Protein AF-A0A949ABX2-F1 (afdb_monomer_lite)

Structure (mmCIF, N/CA/C/O backbone):
data_AF-A0A949ABX2-F1
#
_entry.id   AF-A0A949ABX2-F1
#
loop_
_atom_site.group_PDB
_atom_site.id
_atom_site.type_symbol
_atom_site.label_atom_id
_atom_site.label_alt_id
_atom_site.label_comp_id
_atom_site.label_asym_id
_atom_site.label_entity_id
_atom_site.label_seq_id
_atom_site.pdbx_PDB_ins_code
_atom_site.Cartn_x
_atom_site.Cartn_y
_atom_site.Cartn_z
_atom_site.occupancy
_atom_site.B_iso_or_equiv
_atom_site.auth_seq_id
_atom_site.auth_comp_id
_atom_site.auth_asym_id
_atom_site.auth_atom_id
_atom_site.pdbx_PDB_model_num
ATOM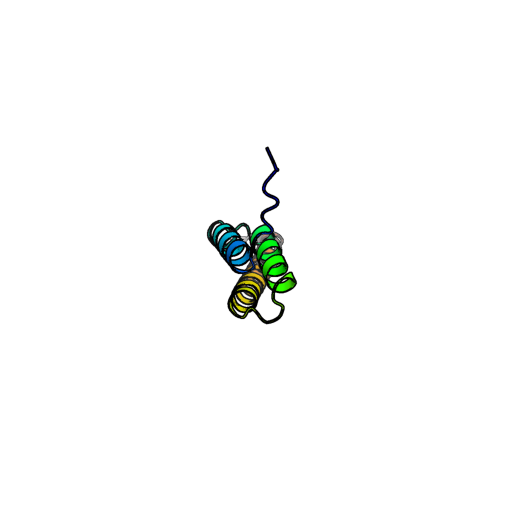 1 N N . MET A 1 1 ? -22.041 21.651 18.149 1.00 46.09 1 MET A N 1
ATOM 2 C CA . MET A 1 1 ? -21.908 20.579 17.130 1.00 46.09 1 MET A CA 1
ATOM 3 C C . MET A 1 1 ? -20.625 19.793 17.394 1.00 46.09 1 MET A C 1
ATOM 5 O O . MET A 1 1 ? -19.546 20.354 17.256 1.00 46.09 1 MET A O 1
ATOM 9 N N . LYS A 1 2 ? -20.699 18.527 17.836 1.00 46.16 2 LYS A N 1
ATOM 10 C CA . LYS A 1 2 ? -19.496 17.693 18.028 1.00 46.16 2 LYS A CA 1
ATOM 11 C C . LYS A 1 2 ? -18.940 17.337 16.645 1.00 46.16 2 LYS A C 1
ATOM 13 O O . LYS A 1 2 ? -19.607 16.624 15.898 1.00 46.16 2 LYS A O 1
ATOM 18 N N . LYS A 1 3 ? -17.752 17.849 16.290 1.00 51.47 3 LYS A N 1
ATOM 19 C CA . LYS A 1 3 ? -17.009 17.411 15.097 1.00 51.47 3 LYS A CA 1
ATOM 20 C C . LYS A 1 3 ? -16.895 15.892 15.183 1.00 51.47 3 LYS A C 1
ATOM 22 O O . LYS A 1 3 ? -16.251 15.362 16.086 1.00 51.47 3 LYS A O 1
ATOM 27 N N . ARG A 1 4 ? -17.616 15.193 14.308 1.00 49.22 4 ARG A N 1
ATOM 28 C CA . ARG A 1 4 ? -17.666 13.734 14.255 1.00 49.22 4 ARG A CA 1
ATOM 29 C C . ARG A 1 4 ? -16.270 13.284 13.830 1.00 49.22 4 ARG A C 1
ATOM 31 O O . ARG A 1 4 ? -15.974 13.240 12.642 1.00 49.22 4 ARG A O 1
ATOM 38 N N . ASN A 1 5 ? -15.394 13.027 14.798 1.00 49.66 5 ASN A N 1
ATOM 39 C CA . ASN A 1 5 ? -14.065 12.474 14.569 1.00 49.66 5 ASN A CA 1
ATOM 40 C C . ASN A 1 5 ? -14.239 11.004 14.158 1.00 49.66 5 ASN A C 1
ATOM 42 O O . ASN A 1 5 ? -14.048 10.082 14.949 1.00 49.66 5 ASN A O 1
ATOM 46 N N . ARG A 1 6 ? -14.760 10.782 12.946 1.00 63.56 6 ARG A N 1
ATOM 47 C CA . ARG A 1 6 ? -14.936 9.452 12.373 1.00 63.56 6 ARG A CA 1
ATOM 48 C C . ARG A 1 6 ? -13.553 8.983 11.956 1.00 63.56 6 ARG A C 1
ATOM 50 O O . ARG A 1 6 ? -13.107 9.286 10.853 1.00 63.56 6 ARG A O 1
ATOM 57 N N . LYS A 1 7 ? -12.879 8.252 12.848 1.00 76.94 7 LYS A N 1
ATOM 58 C CA . LYS A 1 7 ? -11.754 7.405 12.448 1.00 76.94 7 LYS A CA 1
ATOM 59 C C . LYS A 1 7 ? -12.224 6.577 11.250 1.00 76.94 7 LYS A C 1
ATOM 61 O O . LYS A 1 7 ? -13.219 5.859 11.344 1.00 76.94 7 LYS A O 1
ATOM 66 N N . LYS A 1 8 ? -11.566 6.762 10.107 1.00 84.31 8 LYS A N 1
ATOM 67 C CA . LYS A 1 8 ? -11.809 5.956 8.910 1.00 84.31 8 LYS A CA 1
ATOM 68 C C . LYS A 1 8 ? -11.481 4.499 9.230 1.00 84.31 8 LYS A C 1
ATOM 70 O O . LYS A 1 8 ? -10.544 4.237 9.981 1.00 84.31 8 LYS A O 1
ATOM 75 N N . THR A 1 9 ? -12.257 3.572 8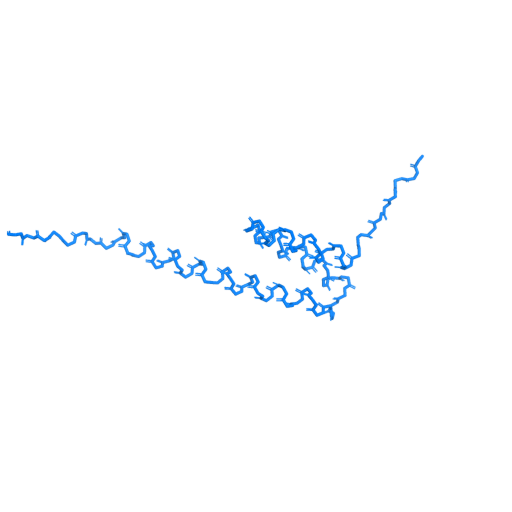.681 1.00 94.12 9 THR A N 1
ATOM 76 C CA . THR A 1 9 ? -12.002 2.137 8.833 1.00 94.12 9 THR A CA 1
ATOM 77 C C . THR A 1 9 ? -10.983 1.663 7.796 1.00 94.12 9 THR A C 1
ATOM 79 O O . THR A 1 9 ? -10.707 2.361 6.814 1.00 94.12 9 THR A O 1
ATOM 82 N N . LYS A 1 10 ? -10.437 0.458 7.983 1.00 95.12 10 LYS A N 1
ATOM 83 C CA . LYS A 1 10 ? -9.524 -0.175 7.017 1.00 95.12 10 LYS A CA 1
ATOM 84 C C . LYS A 1 10 ? -10.143 -0.306 5.620 1.00 95.12 10 LYS A C 1
ATOM 86 O O . LYS A 1 10 ? -9.443 -0.167 4.623 1.00 95.12 10 LYS A O 1
ATOM 91 N N . GLU A 1 11 ? -11.457 -0.510 5.532 1.00 96.62 11 GLU A N 1
ATOM 92 C CA . GLU A 1 11 ? -12.201 -0.578 4.273 1.00 96.62 11 GLU A CA 1
ATOM 93 C C . GLU A 1 11 ? -12.204 0.775 3.562 1.00 96.62 11 GLU A C 1
ATOM 95 O O . GLU A 1 11 ? -11.953 0.828 2.363 1.00 96.62 11 GLU A O 1
ATOM 100 N N . VAL A 1 12 ? -12.430 1.875 4.289 1.00 96.31 12 VAL A N 1
ATOM 101 C CA . VAL A 1 12 ? -12.406 3.225 3.702 1.00 96.31 12 VAL A CA 1
ATOM 102 C C . VAL A 1 12 ? -11.031 3.521 3.115 1.00 96.31 12 VAL A C 1
ATOM 104 O O . VAL A 1 12 ? -10.936 3.928 1.959 1.00 96.31 12 VAL A O 1
ATOM 107 N N . TYR A 1 13 ? -9.972 3.254 3.876 1.00 97.00 13 TYR A N 1
ATOM 108 C CA . TYR A 1 13 ? -8.598 3.419 3.408 1.00 97.00 13 TYR A CA 1
ATOM 109 C C . TYR A 1 13 ? -8.282 2.537 2.189 1.00 97.00 13 TYR A C 1
ATOM 111 O O . TYR A 1 13 ? -7.694 3.006 1.218 1.00 97.00 13 TYR A O 1
ATOM 119 N N . LEU A 1 14 ? -8.761 1.288 2.167 1.00 97.81 14 LEU A N 1
ATOM 120 C CA . LEU A 1 14 ? -8.655 0.421 0.991 1.00 97.81 14 LEU A CA 1
ATOM 121 C C . LEU A 1 14 ? -9.348 1.022 -0.240 1.00 97.81 14 LEU A C 1
ATOM 123 O O . LEU A 1 14 ? -8.774 1.014 -1.328 1.00 97.81 14 LEU A O 1
ATOM 127 N N . TYR A 1 15 ? -10.574 1.527 -0.099 1.00 97.69 15 TYR A N 1
ATOM 128 C CA . TYR A 1 15 ? -11.304 2.112 -1.226 1.00 97.69 15 TYR A CA 1
ATOM 129 C C . TYR A 1 15 ? -10.636 3.385 -1.745 1.00 97.69 15 TYR A C 1
ATOM 131 O O . TYR A 1 15 ? -10.513 3.550 -2.957 1.00 97.69 15 TYR A O 1
ATOM 139 N N . GLN A 1 16 ? -10.144 4.252 -0.860 1.00 97.00 16 GLN A N 1
ATOM 140 C CA . GLN A 1 16 ? -9.398 5.443 -1.271 1.00 97.00 16 GLN A CA 1
ATOM 141 C C . GLN A 1 16 ? -8.102 5.073 -1.995 1.00 97.00 16 GLN A C 1
ATOM 143 O O . GLN A 1 16 ? -7.828 5.618 -3.063 1.00 97.00 16 GLN A O 1
ATOM 148 N N . GLY A 1 17 ? -7.365 4.082 -1.487 1.00 97.31 17 GLY A N 1
ATOM 149 C CA . GLY A 1 17 ? -6.174 3.573 -2.161 1.00 97.31 17 GLY A CA 1
ATOM 150 C C . GLY A 1 17 ? -6.473 3.032 -3.562 1.00 97.31 17 GLY A C 1
ATOM 151 O O . GLY A 1 17 ? -5.724 3.297 -4.503 1.00 97.31 17 GLY A O 1
ATOM 152 N N . ARG A 1 18 ? -7.611 2.348 -3.743 1.00 97.50 18 ARG A N 1
ATOM 153 C CA . ARG A 1 18 ? -8.065 1.871 -5.062 1.00 97.50 18 ARG A CA 1
ATOM 154 C C . ARG A 1 18 ? -8.400 3.017 -6.008 1.00 97.50 18 ARG A C 1
ATOM 156 O O . ARG A 1 18 ? -8.009 2.966 -7.170 1.00 97.50 18 ARG A O 1
ATOM 163 N N . LEU A 1 19 ? -9.073 4.058 -5.522 1.00 97.69 19 LEU A N 1
ATOM 164 C CA . LEU A 1 19 ? -9.390 5.238 -6.330 1.00 97.69 19 LEU A CA 1
ATOM 165 C C . LEU A 1 19 ? -8.121 5.941 -6.821 1.00 97.69 19 LEU A C 1
ATOM 167 O O . LEU A 1 19 ? -8.009 6.230 -8.009 1.00 97.69 19 LEU A O 1
ATOM 171 N N . HIS A 1 20 ? -7.146 6.147 -5.935 1.00 96.69 20 HIS A N 1
ATOM 172 C CA . HIS A 1 20 ? -5.842 6.697 -6.308 1.00 96.69 20 HIS A CA 1
ATOM 173 C C . HIS A 1 20 ? -5.102 5.784 -7.299 1.00 96.69 20 HIS A C 1
ATOM 175 O O . HIS A 1 20 ? -4.565 6.251 -8.301 1.00 96.69 20 HIS A O 1
ATOM 181 N N . SER A 1 21 ? -5.146 4.464 -7.088 1.00 94.75 21 SER A N 1
ATOM 182 C CA . SER A 1 21 ? -4.543 3.482 -7.996 1.00 94.75 21 SER A CA 1
ATOM 183 C C . SER A 1 21 ? -5.100 3.574 -9.417 1.00 94.75 21 SER A C 1
ATOM 185 O O . SER A 1 21 ? -4.326 3.511 -10.367 1.00 94.75 21 SER A O 1
ATOM 187 N N . VAL A 1 22 ? -6.419 3.716 -9.575 1.00 93.81 22 VAL A N 1
ATOM 188 C CA . VAL A 1 22 ? -7.066 3.836 -10.896 1.00 93.81 22 VAL A CA 1
ATOM 189 C C . VAL A 1 22 ? -6.684 5.147 -11.587 1.00 93.81 22 VAL A C 1
ATOM 191 O O . VAL A 1 22 ? -6.557 5.183 -12.806 1.00 93.81 22 VAL A O 1
ATOM 194 N N . LYS A 1 23 ? -6.434 6.210 -10.818 1.00 93.88 23 LYS A N 1
ATOM 195 C CA . LYS A 1 23 ? -5.961 7.504 -11.332 1.00 93.88 23 LYS A CA 1
ATOM 196 C C . LYS A 1 23 ? -4.463 7.536 -11.665 1.00 93.88 23 LYS A C 1
ATOM 198 O O . LYS A 1 23 ? -3.976 8.548 -12.154 1.00 93.88 23 LYS A O 1
ATOM 203 N N . GLY A 1 24 ? -3.720 6.463 -11.383 1.00 91.00 24 GLY A N 1
ATOM 204 C CA . GLY A 1 24 ? -2.258 6.438 -11.516 1.00 91.00 24 GLY A CA 1
ATOM 205 C C . GLY A 1 24 ? -1.516 7.195 -10.405 1.00 91.00 24 GLY A C 1
ATOM 206 O O . GLY A 1 24 ? -0.294 7.339 -10.457 1.00 91.00 24 GLY A O 1
ATOM 207 N N . GLU A 1 25 ? -2.229 7.638 -9.370 1.00 94.25 25 GLU A N 1
ATOM 208 C CA . GLU A 1 25 ? -1.716 8.336 -8.185 1.00 94.25 25 GLU A CA 1
ATOM 209 C C . GLU A 1 25 ? -1.104 7.306 -7.217 1.00 94.25 25 GLU A C 1
ATOM 211 O O . GLU A 1 25 ? -1.601 7.016 -6.127 1.00 94.25 25 GLU A O 1
ATOM 216 N N . TYR A 1 26 ? -0.038 6.638 -7.666 1.00 92.62 26 TYR A N 1
ATOM 217 C CA . TYR A 1 26 ? 0.494 5.457 -6.983 1.00 92.62 26 TYR A CA 1
ATOM 218 C C . TYR A 1 26 ? 1.080 5.756 -5.601 1.00 92.62 26 TYR A C 1
ATOM 220 O O . TYR A 1 26 ? 1.121 4.863 -4.757 1.00 92.62 26 TYR A O 1
ATOM 228 N N . ARG A 1 27 ? 1.563 6.980 -5.356 1.00 93.50 27 ARG A N 1
ATOM 229 C CA . ARG A 1 27 ? 2.102 7.359 -4.040 1.00 93.50 27 ARG A CA 1
ATOM 230 C C . ARG A 1 27 ? 0.977 7.449 -3.016 1.00 93.50 27 ARG A C 1
ATOM 232 O O . ARG A 1 27 ? 1.070 6.843 -1.956 1.00 93.50 27 ARG A O 1
ATOM 239 N N . GLU A 1 28 ? -0.093 8.137 -3.375 1.00 95.44 28 GLU A N 1
ATOM 240 C CA . GLU A 1 28 ? -1.300 8.325 -2.584 1.00 95.44 28 GLU A CA 1
ATOM 241 C C . GLU A 1 28 ? -1.978 6.975 -2.327 1.00 95.44 28 GLU A C 1
ATOM 243 O O . GLU A 1 28 ? -2.332 6.663 -1.192 1.00 95.44 28 GLU A O 1
ATOM 248 N N . ALA A 1 29 ? -2.052 6.116 -3.351 1.00 97.00 29 ALA A N 1
ATOM 249 C CA . ALA A 1 29 ? -2.573 4.759 -3.215 1.00 97.00 29 ALA A CA 1
ATOM 250 C C . ALA A 1 29 ? -1.819 3.941 -2.152 1.00 97.00 29 ALA A C 1
ATOM 252 O O . ALA A 1 29 ? -2.442 3.298 -1.306 1.00 97.00 29 ALA A O 1
ATOM 253 N N . ILE A 1 30 ? -0.481 3.987 -2.174 1.00 96.50 30 ILE A N 1
ATOM 254 C CA . ILE A 1 30 ? 0.376 3.298 -1.199 1.00 96.50 30 ILE A CA 1
ATOM 255 C C . ILE A 1 30 ? 0.089 3.783 0.224 1.00 96.50 30 ILE A C 1
ATOM 257 O O . ILE A 1 30 ? -0.055 2.957 1.124 1.00 96.50 30 ILE A O 1
ATOM 261 N N . GLU A 1 31 ? 0.010 5.097 0.432 1.00 96.62 31 GLU A N 1
ATOM 262 C CA . GLU A 1 31 ? -0.208 5.667 1.764 1.00 96.62 31 GLU A CA 1
ATOM 263 C C . GLU A 1 31 ? -1.579 5.289 2.331 1.00 96.62 31 GLU A C 1
ATOM 265 O O . GLU A 1 31 ? -1.686 4.920 3.500 1.00 96.62 31 GLU A O 1
ATOM 270 N N . GLU A 1 32 ? -2.626 5.276 1.506 1.00 97.88 32 GLU A N 1
ATOM 271 C CA . GLU A 1 32 ? -3.946 4.831 1.957 1.00 97.88 32 GLU A CA 1
ATOM 272 C C . GLU A 1 32 ? -3.962 3.321 2.268 1.00 97.88 32 GLU A C 1
ATOM 274 O O . GLU A 1 32 ? -4.497 2.912 3.299 1.00 97.88 32 GLU A O 1
ATOM 279 N N . TYR A 1 33 ? -3.300 2.470 1.474 1.00 97.69 33 TYR A N 1
ATOM 280 C CA . TYR A 1 33 ? -3.188 1.042 1.809 1.00 97.69 33 TYR A CA 1
ATOM 281 C C . TYR A 1 33 ? -2.390 0.782 3.091 1.00 97.69 33 TYR A C 1
ATOM 283 O O . TYR A 1 33 ? -2.754 -0.115 3.851 1.00 97.69 33 TYR A O 1
ATOM 291 N N . LYS A 1 34 ? -1.342 1.566 3.370 1.00 97.44 34 LYS A N 1
ATOM 292 C CA . LYS A 1 34 ? -0.605 1.477 4.639 1.00 97.44 34 LYS A CA 1
ATOM 293 C C . LYS A 1 34 ? -1.496 1.813 5.828 1.00 97.44 34 LYS A C 1
ATOM 295 O O . LYS A 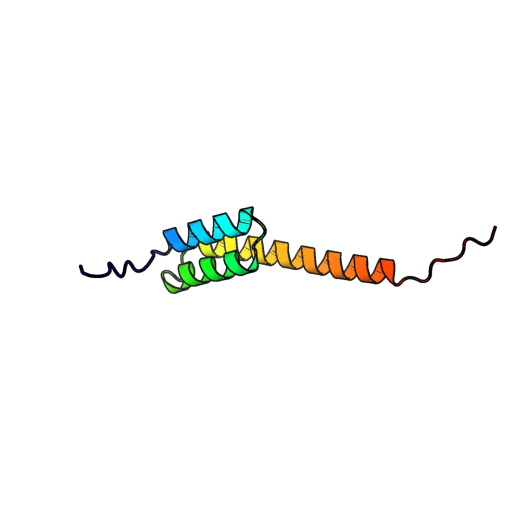1 34 ? -1.530 1.031 6.767 1.00 97.44 34 LYS A O 1
ATOM 300 N N . LYS A 1 35 ? -2.297 2.881 5.756 1.00 96.88 35 LYS A N 1
ATOM 301 C CA . LYS A 1 35 ? -3.265 3.224 6.817 1.00 96.88 35 LYS A CA 1
ATOM 302 C C . LYS A 1 35 ? -4.298 2.118 7.046 1.00 96.88 35 LYS A C 1
ATOM 304 O O . LYS A 1 35 ? -4.692 1.862 8.180 1.00 96.88 35 LYS A O 1
ATOM 309 N N . ALA A 1 36 ? -4.721 1.415 5.991 1.00 97.25 36 ALA A N 1
ATOM 310 C CA . ALA A 1 36 ? -5.576 0.237 6.147 1.00 97.25 36 ALA A CA 1
ATOM 311 C C . ALA A 1 36 ? -4.874 -0.890 6.932 1.00 97.25 36 ALA A C 1
ATOM 313 O O . ALA A 1 36 ? -5.510 -1.545 7.757 1.00 97.25 36 ALA A O 1
ATOM 314 N N . LEU A 1 37 ? -3.572 -1.084 6.699 1.00 97.00 37 LEU A N 1
ATOM 315 C CA . LEU A 1 37 ? -2.740 -2.071 7.395 1.00 97.00 37 LEU A CA 1
ATOM 316 C C . LEU A 1 37 ? -2.326 -1.639 8.810 1.00 97.00 37 LEU A C 1
ATOM 318 O O . LEU A 1 37 ? -2.101 -2.499 9.651 1.00 97.00 37 LEU A O 1
ATOM 322 N N . GLU A 1 38 ? -2.268 -0.340 9.101 1.00 97.00 38 GLU A N 1
ATOM 323 C CA . GLU A 1 38 ? -2.098 0.175 10.468 1.00 97.00 38 GLU A CA 1
ATOM 324 C C . GLU A 1 38 ? -3.308 -0.162 11.350 1.00 97.00 38 GLU A C 1
ATOM 326 O O . GLU A 1 38 ? -3.156 -0.413 12.542 1.00 97.00 38 GLU A O 1
ATOM 331 N N . ILE A 1 39 ? -4.514 -0.191 10.766 1.00 95.69 39 ILE A N 1
ATOM 332 C CA . ILE A 1 39 ? -5.743 -0.585 11.471 1.00 95.69 39 ILE A CA 1
ATOM 333 C C . ILE A 1 39 ? -5.848 -2.105 11.599 1.00 95.69 39 ILE A C 1
ATOM 335 O O . ILE A 1 39 ? -6.240 -2.612 12.647 1.00 95.69 39 ILE A O 1
ATOM 339 N N . ASP A 1 40 ? -5.550 -2.831 10.523 1.00 96.56 40 ASP A N 1
ATOM 340 C CA . ASP A 1 40 ? -5.551 -4.292 10.507 1.00 96.56 40 ASP A CA 1
ATOM 341 C C . ASP A 1 40 ? -4.327 -4.806 9.739 1.00 96.56 40 ASP A C 1
ATOM 343 O O . ASP A 1 40 ? -4.357 -4.917 8.505 1.00 96.56 40 ASP A O 1
ATOM 347 N N . PRO A 1 41 ? -3.259 -5.187 10.464 1.00 97.38 41 PRO A N 1
ATOM 348 C CA . PRO A 1 41 ? -2.028 -5.693 9.866 1.00 97.38 41 PRO A CA 1
ATOM 349 C C . PRO A 1 41 ? -2.211 -6.960 9.031 1.00 97.38 41 PRO A C 1
ATOM 351 O O . PRO A 1 41 ? -1.323 -7.312 8.256 1.00 97.38 41 PRO A O 1
ATOM 354 N N . ASN A 1 42 ? -3.340 -7.662 9.159 1.00 96.81 42 ASN A N 1
ATOM 355 C CA . ASN A 1 42 ? -3.658 -8.882 8.423 1.00 96.81 42 ASN A CA 1
ATOM 356 C C . ASN A 1 42 ? -4.682 -8.662 7.309 1.00 96.81 42 ASN A C 1
ATOM 358 O O . ASN A 1 42 ? -5.114 -9.633 6.678 1.00 96.81 42 ASN A O 1
ATOM 362 N N . TYR A 1 43 ? -5.016 -7.408 6.993 1.00 97.69 43 TYR A N 1
ATOM 363 C CA . TYR A 1 43 ? -6.003 -7.095 5.974 1.00 97.69 43 TYR A CA 1
ATOM 364 C C . TYR A 1 43 ? -5.505 -7.441 4.565 1.00 97.69 43 TYR A C 1
ATOM 366 O O . TYR A 1 43 ? -4.870 -6.645 3.865 1.00 97.69 43 TYR A O 1
ATOM 374 N N . LYS A 1 44 ? -5.811 -8.673 4.138 1.00 98.06 44 LYS A N 1
ATOM 375 C CA . LYS A 1 44 ? -5.373 -9.257 2.862 1.00 98.06 44 LYS A CA 1
ATOM 376 C C . LYS A 1 44 ? -5.630 -8.346 1.655 1.00 98.06 44 LYS A C 1
ATOM 378 O O . LYS A 1 44 ? -4.701 -8.189 0.862 1.00 98.06 44 LYS A O 1
ATOM 383 N N . PRO A 1 45 ? -6.802 -7.690 1.506 1.00 97.62 45 PRO A N 1
ATOM 384 C CA . PRO A 1 45 ? -7.042 -6.808 0.367 1.00 97.62 45 PRO A CA 1
ATOM 385 C C . PRO A 1 45 ? -6.029 -5.663 0.271 1.00 97.62 45 PRO A C 1
ATOM 387 O O . PRO A 1 45 ? -5.557 -5.366 -0.824 1.00 97.62 45 PRO A O 1
ATOM 390 N N . ALA A 1 46 ? -5.652 -5.039 1.390 1.00 97.19 46 ALA A N 1
ATOM 391 C CA . ALA A 1 46 ? -4.679 -3.949 1.378 1.00 97.19 46 ALA A CA 1
ATOM 392 C C . ALA A 1 46 ? -3.272 -4.453 1.020 1.00 97.19 46 ALA A C 1
ATOM 394 O O . ALA A 1 46 ? -2.610 -3.837 0.188 1.00 97.19 46 ALA A O 1
ATOM 395 N N . LYS A 1 47 ? -2.849 -5.618 1.542 1.00 97.94 47 LYS A N 1
ATOM 396 C CA . LYS A 1 47 ? -1.563 -6.245 1.169 1.00 97.94 47 LYS A CA 1
ATOM 397 C C . LYS A 1 47 ? -1.484 -6.562 -0.325 1.00 97.94 47 LYS A C 1
ATOM 399 O O . LYS A 1 47 ? -0.484 -6.245 -0.961 1.00 97.94 47 LYS A O 1
ATOM 404 N N . VAL A 1 48 ? -2.542 -7.155 -0.885 1.00 98.00 48 VAL A N 1
ATOM 405 C CA . VAL A 1 48 ? -2.604 -7.518 -2.311 1.00 98.00 48 VAL A CA 1
ATOM 406 C C . VAL A 1 48 ? -2.495 -6.276 -3.194 1.00 98.00 48 VAL A C 1
ATOM 408 O O . VAL A 1 48 ? -1.663 -6.242 -4.100 1.00 98.00 48 VAL A O 1
ATOM 411 N N . ASN A 1 49 ? -3.278 -5.230 -2.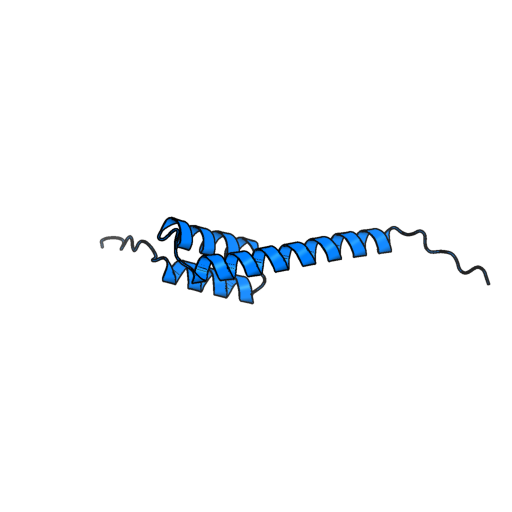911 1.00 97.25 49 ASN A N 1
ATOM 412 C CA . ASN A 1 49 ? -3.225 -4.008 -3.716 1.00 97.25 49 ASN A CA 1
ATOM 413 C C . ASN A 1 49 ? -1.886 -3.269 -3.558 1.00 97.25 49 ASN A C 1
ATOM 415 O O . ASN A 1 49 ? -1.346 -2.766 -4.541 1.00 97.25 49 ASN A O 1
ATOM 419 N N . LEU A 1 50 ? -1.305 -3.250 -2.355 1.00 95.81 50 LEU A N 1
ATOM 420 C CA . LEU A 1 50 ? 0.015 -2.663 -2.122 1.00 95.81 50 LEU A CA 1
ATOM 421 C C . LEU A 1 50 ? 1.121 -3.405 -2.889 1.00 95.81 50 LEU A C 1
ATOM 423 O O . LEU A 1 50 ? 2.000 -2.766 -3.472 1.00 95.81 50 LEU A O 1
ATOM 42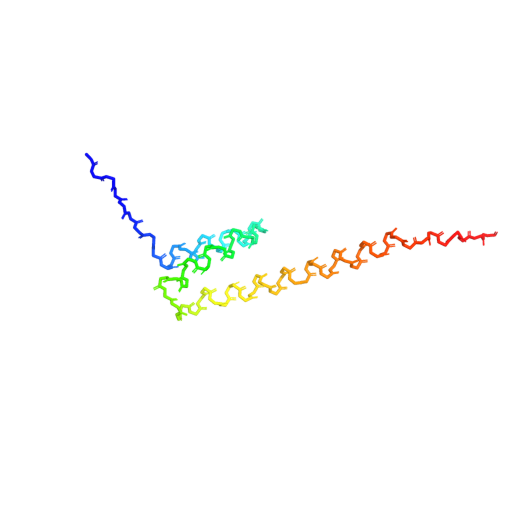7 N N . GLY A 1 51 ? 1.062 -4.740 -2.926 1.00 95.56 51 GLY A N 1
ATOM 428 C CA . GLY A 1 51 ? 1.972 -5.569 -3.716 1.00 95.56 51 GLY A CA 1
ATOM 429 C C . GLY A 1 51 ? 1.857 -5.278 -5.213 1.00 95.56 51 GLY A C 1
ATOM 430 O O . GLY A 1 51 ? 2.867 -5.018 -5.866 1.00 95.56 51 GLY A O 1
ATOM 431 N N . PHE A 1 52 ? 0.627 -5.222 -5.734 1.00 94.50 52 PHE A N 1
ATOM 432 C CA . PHE A 1 52 ? 0.362 -4.878 -7.133 1.00 94.50 52 PHE A CA 1
ATOM 433 C C . PHE A 1 52 ? 0.932 -3.501 -7.510 1.00 94.50 52 PHE A C 1
ATOM 435 O O . PHE A 1 52 ? 1.664 -3.377 -8.492 1.00 94.50 52 PHE A O 1
ATOM 442 N N . ILE A 1 53 ? 0.686 -2.471 -6.693 1.00 93.12 53 ILE A N 1
ATOM 443 C CA . ILE A 1 53 ? 1.210 -1.121 -6.952 1.00 93.12 53 ILE A CA 1
ATOM 444 C C . ILE A 1 53 ? 2.737 -1.069 -6.866 1.00 93.12 53 ILE A C 1
ATOM 446 O O . ILE A 1 53 ? 3.385 -0.407 -7.680 1.00 93.12 53 ILE A O 1
ATOM 450 N N . SER A 1 54 ? 3.332 -1.785 -5.912 1.00 87.62 54 SER A N 1
ATOM 451 C CA . SER A 1 54 ? 4.790 -1.859 -5.776 1.00 87.62 54 SER A CA 1
ATOM 452 C C . SER A 1 54 ? 5.433 -2.493 -7.011 1.00 87.62 54 SER A C 1
ATOM 454 O O . SER A 1 54 ? 6.440 -1.988 -7.512 1.00 87.62 54 SER A O 1
ATOM 456 N N . TYR A 1 55 ? 4.810 -3.542 -7.552 1.00 88.69 55 TYR A N 1
ATOM 457 C CA . TYR A 1 55 ? 5.230 -4.183 -8.794 1.00 88.69 55 TYR A CA 1
ATOM 458 C C . TYR A 1 55 ? 5.122 -3.235 -9.999 1.00 88.69 55 TYR A C 1
ATOM 460 O O . TYR A 1 55 ? 6.105 -3.051 -10.721 1.00 88.69 55 TYR A O 1
ATOM 468 N N . MET A 1 56 ? 3.981 -2.556 -10.168 1.00 85.69 56 MET A N 1
ATOM 469 C CA . MET A 1 56 ? 3.769 -1.584 -11.253 1.00 85.69 56 MET A CA 1
ATOM 470 C C . MET A 1 56 ? 4.791 -0.440 -11.215 1.00 85.69 56 MET A C 1
ATOM 472 O O . MET A 1 56 ? 5.400 -0.099 -12.229 1.00 85.69 56 MET A O 1
ATOM 476 N N . LYS A 1 57 ? 5.062 0.116 -10.029 1.00 82.12 57 LYS A N 1
ATOM 477 C CA . LYS A 1 57 ? 6.071 1.171 -9.848 1.00 82.12 57 LYS A CA 1
ATOM 478 C C . LYS A 1 57 ? 7.487 0.681 -10.170 1.00 82.12 57 LYS A C 1
ATOM 480 O O . LYS A 1 57 ? 8.294 1.436 -10.714 1.00 82.12 57 LYS A O 1
ATOM 485 N N . GLY A 1 58 ? 7.792 -0.575 -9.843 1.00 81.75 58 GLY A N 1
ATOM 486 C CA . GLY A 1 58 ? 9.052 -1.221 -10.203 1.00 81.75 58 GLY A CA 1
ATOM 487 C C . GLY A 1 58 ? 9.261 -1.293 -11.716 1.00 81.75 58 GLY A C 1
ATOM 488 O O . GLY A 1 58 ? 10.350 -0.971 -12.189 1.00 81.75 58 GLY A O 1
ATOM 489 N N . GLN A 1 59 ? 8.220 -1.647 -12.474 1.00 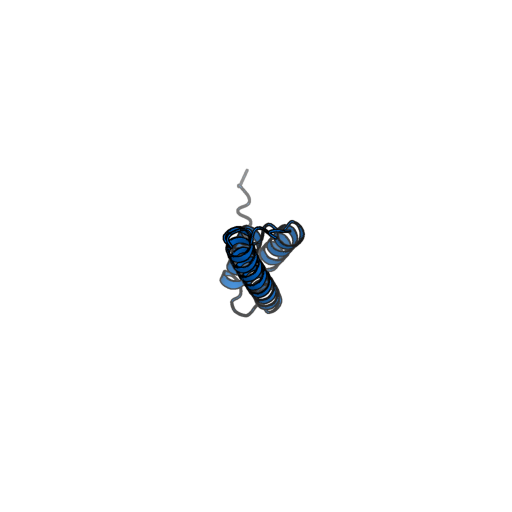77.25 59 GLN A N 1
ATOM 490 C CA . GLN A 1 59 ? 8.276 -1.686 -13.939 1.00 77.25 59 GLN A CA 1
ATOM 491 C C . GLN A 1 59 ? 8.461 -0.294 -14.551 1.00 77.25 59 GLN A C 1
ATOM 493 O O . GLN A 1 59 ? 9.415 -0.082 -15.291 1.00 77.25 59 GLN A O 1
ATOM 498 N N . LEU A 1 60 ? 7.667 0.693 -14.126 1.00 75.00 60 LEU A N 1
ATOM 499 C CA . LEU A 1 60 ? 7.785 2.072 -14.622 1.00 75.00 60 LEU A CA 1
ATOM 500 C C . LEU A 1 60 ? 9.183 2.671 -14.396 1.00 75.00 60 LEU A C 1
ATOM 502 O O . LEU A 1 60 ? 9.704 3.412 -15.231 1.00 75.00 60 LEU A O 1
ATOM 506 N N . ASN A 1 61 ? 9.819 2.350 -13.266 1.00 76.44 61 ASN A N 1
ATOM 507 C CA . ASN A 1 61 ? 11.189 2.784 -13.003 1.00 76.44 61 ASN A CA 1
ATOM 508 C C . ASN A 1 61 ? 12.198 2.131 -13.959 1.00 76.44 61 ASN A C 1
ATOM 510 O O . ASN A 1 61 ? 13.121 2.817 -14.406 1.00 76.44 61 ASN A O 1
ATOM 514 N N . LYS A 1 62 ? 12.029 0.839 -14.276 1.00 71.31 62 LYS A N 1
ATOM 515 C CA . LYS A 1 62 ? 12.873 0.130 -15.250 1.00 71.31 62 LYS A CA 1
ATOM 516 C C . LYS A 1 62 ? 12.724 0.735 -16.644 1.00 71.31 62 LYS A C 1
ATOM 518 O O . LYS A 1 62 ? 13.739 1.048 -17.264 1.00 71.31 62 LYS A O 1
ATOM 523 N N . ASP A 1 63 ? 11.494 0.991 -17.082 1.00 71.44 63 ASP A N 1
ATOM 524 C CA . ASP A 1 63 ? 11.210 1.568 -18.401 1.00 71.44 63 ASP A CA 1
ATOM 525 C C . ASP A 1 63 ? 11.792 2.977 -18.539 1.00 71.44 63 ASP A C 1
ATOM 527 O O . ASP A 1 63 ? 12.441 3.298 -19.538 1.00 71.44 63 ASP A O 1
ATOM 531 N N . ARG A 1 64 ? 11.661 3.809 -17.494 1.00 73.75 64 ARG A N 1
ATOM 532 C CA . ARG A 1 64 ? 12.275 5.145 -17.463 1.00 73.75 64 ARG A CA 1
ATOM 533 C C . ARG A 1 64 ? 13.799 5.078 -17.574 1.00 73.75 64 ARG A C 1
ATOM 535 O O . ARG A 1 64 ? 14.391 5.877 -18.298 1.00 73.75 64 ARG A O 1
ATOM 542 N N . ILE A 1 65 ? 14.445 4.153 -16.859 1.00 74.31 65 ILE A N 1
ATOM 543 C CA . ILE A 1 65 ? 15.904 3.968 -16.931 1.00 74.31 65 ILE A CA 1
ATOM 544 C C . ILE A 1 65 ? 16.315 3.513 -18.333 1.00 74.31 65 ILE A C 1
ATOM 546 O O . ILE A 1 65 ? 17.250 4.080 -18.902 1.00 74.31 65 ILE A O 1
ATOM 550 N N . ALA A 1 66 ? 15.609 2.533 -18.902 1.00 72.38 66 ALA A N 1
ATOM 551 C CA . ALA A 1 66 ? 15.877 2.036 -20.245 1.00 72.38 66 ALA A CA 1
ATOM 552 C C . ALA A 1 66 ? 15.758 3.163 -21.281 1.00 72.38 66 ALA A C 1
ATOM 554 O O . ALA A 1 66 ? 16.705 3.408 -22.025 1.00 72.38 66 ALA A O 1
ATOM 555 N N . SER A 1 67 ? 14.654 3.915 -21.270 1.00 73.50 67 SER A N 1
ATOM 556 C CA . SER A 1 67 ? 14.416 5.033 -22.192 1.00 73.50 67 SER A CA 1
ATOM 557 C C . SER A 1 67 ? 15.476 6.138 -22.071 1.00 73.50 67 SER A C 1
ATOM 559 O O . SER A 1 67 ? 16.030 6.578 -23.078 1.00 73.50 67 SER A O 1
ATOM 561 N N . ASN A 1 68 ? 15.863 6.514 -20.846 1.00 76.12 68 ASN A N 1
ATOM 562 C CA . ASN A 1 68 ? 16.936 7.489 -20.624 1.00 76.12 68 ASN A CA 1
ATOM 563 C C . ASN A 1 68 ? 18.287 6.998 -21.179 1.00 76.12 68 ASN A C 1
ATOM 565 O O . ASN A 1 68 ? 19.059 7.781 -21.730 1.00 76.12 68 ASN A O 1
ATOM 569 N N . ARG A 1 69 ? 18.577 5.692 -21.078 1.00 75.69 69 ARG A N 1
ATOM 570 C CA . ARG A 1 69 ? 19.776 5.097 -21.686 1.00 75.69 69 ARG A CA 1
ATOM 571 C C . ARG A 1 69 ? 19.714 5.147 -23.213 1.00 75.69 69 ARG A C 1
ATOM 573 O O . ARG A 1 69 ? 20.713 5.509 -23.825 1.00 75.69 69 ARG A O 1
ATOM 580 N N . TYR A 1 70 ? 18.564 4.833 -23.813 1.00 73.31 70 TYR A N 1
ATOM 581 C CA . TYR A 1 70 ? 18.371 4.914 -25.264 1.00 73.31 70 TYR A CA 1
ATOM 582 C C . TYR A 1 70 ? 18.551 6.340 -25.800 1.00 73.31 70 TYR A C 1
ATOM 584 O O . TYR A 1 70 ? 19.243 6.518 -26.798 1.00 73.31 70 TYR A O 1
ATOM 592 N N . MET A 1 71 ? 18.002 7.360 -25.129 1.00 74.12 71 MET A N 1
ATOM 593 C CA . MET A 1 71 ? 18.150 8.762 -25.560 1.00 74.12 71 MET A CA 1
ATOM 594 C C . MET A 1 71 ? 19.589 9.283 -25.475 1.00 74.12 71 MET A C 1
ATOM 596 O O . MET A 1 71 ? 19.958 10.183 -26.224 1.00 74.12 71 MET A O 1
ATOM 600 N N . LYS A 1 72 ? 20.404 8.732 -24.569 1.00 74.00 72 LYS A N 1
ATOM 601 C CA . LYS A 1 72 ? 21.813 9.116 -24.389 1.00 74.00 72 LYS A CA 1
ATOM 602 C C . LYS A 1 72 ? 22.777 8.396 -25.330 1.00 74.00 72 LYS A C 1
ATOM 604 O O . LYS A 1 72 ? 23.967 8.708 -25.312 1.00 74.00 72 LYS A O 1
ATOM 609 N N . LEU A 1 73 ? 22.311 7.433 -26.129 1.00 68.12 73 LEU A N 1
ATOM 610 C CA . LEU A 1 73 ? 23.168 6.814 -27.134 1.00 68.12 73 LEU A CA 1
ATOM 611 C C . LEU A 1 73 ? 23.536 7.869 -28.187 1.00 68.12 73 LEU A C 1
ATOM 613 O O . LEU A 1 73 ? 22.638 8.542 -28.703 1.00 68.12 73 LEU A O 1
ATOM 617 N N . PRO A 1 74 ? 24.828 8.027 -28.535 1.00 65.94 74 PRO A N 1
ATOM 618 C CA . PRO A 1 74 ? 25.209 8.901 -29.631 1.00 65.94 74 PRO A CA 1
ATOM 619 C C . PRO A 1 74 ? 24.452 8.436 -30.872 1.00 65.94 74 PRO A C 1
ATOM 621 O O . PRO A 1 74 ? 24.528 7.257 -31.233 1.00 65.94 74 PRO A O 1
ATOM 624 N N . LYS A 1 75 ? 23.686 9.344 -31.496 1.00 66.69 75 LYS A N 1
ATOM 625 C CA . LYS A 1 75 ? 23.040 9.079 -32.783 1.00 66.69 75 LYS A CA 1
ATOM 626 C C . LYS A 1 75 ? 24.151 8.615 -33.711 1.00 66.69 75 LYS A C 1
ATOM 628 O O . LYS A 1 75 ? 25.006 9.406 -34.098 1.00 66.69 75 LYS A O 1
ATOM 633 N N . ARG A 1 76 ? 24.200 7.312 -33.990 1.00 61.53 76 ARG A N 1
ATOM 634 C CA . ARG A 1 76 ? 25.138 6.755 -34.956 1.00 61.53 76 ARG A CA 1
ATOM 635 C C . ARG A 1 76 ? 24.743 7.414 -36.268 1.00 61.53 76 ARG A C 1
ATOM 637 O O . ARG A 1 76 ? 23.719 7.047 -36.842 1.00 61.53 76 ARG A O 1
ATOM 644 N N . ASN A 1 77 ? 25.488 8.445 -36.671 1.00 55.56 77 ASN A N 1
ATOM 645 C CA . ASN A 1 77 ? 25.365 9.034 -37.991 1.00 55.56 77 ASN A CA 1
ATOM 646 C C . ASN A 1 77 ? 25.514 7.865 -38.958 1.00 55.56 77 ASN A C 1
ATOM 648 O O . ASN A 1 77 ? 26.606 7.313 -39.103 1.00 55.56 77 ASN A O 1
ATOM 652 N N . ARG A 1 78 ? 24.395 7.440 -39.553 1.00 58.28 78 ARG A N 1
ATOM 653 C CA . ARG A 1 78 ? 24.410 6.623 -40.757 1.00 58.28 78 ARG A CA 1
ATOM 654 C C . ARG A 1 78 ? 25.052 7.518 -41.806 1.00 58.28 78 ARG A C 1
ATOM 656 O O . ARG A 1 78 ? 24.375 8.337 -42.415 1.00 58.28 78 ARG A O 1
ATOM 663 N N . LYS A 1 79 ? 26.381 7.452 -41.896 1.00 54.50 79 LYS A N 1
ATOM 664 C CA . LYS A 1 79 ? 27.111 7.960 -43.047 1.00 54.50 79 LYS A CA 1
ATOM 665 C C . LYS A 1 79 ? 26.659 7.082 -44.211 1.00 54.50 79 LYS A C 1
ATOM 667 O O . LYS A 1 79 ? 26.930 5.881 -44.191 1.00 54.50 79 LYS A O 1
ATOM 672 N N . GLY A 1 80 ? 25.833 7.664 -45.077 1.00 56.38 80 GLY A N 1
ATOM 673 C CA . GLY A 1 80 ? 25.693 7.205 -46.454 1.00 56.38 80 GLY A CA 1
ATOM 674 C C . GLY A 1 80 ? 26.957 7.519 -47.234 1.00 56.38 80 GLY A C 1
ATOM 675 O O . GLY A 1 80 ? 27.746 8.365 -46.745 1.00 56.38 80 GLY A O 1
#

Sequence (80 aa):
MKKRNRKKTKEVYLYQGRLHSVKGEYREAIEEYKKALEIDPNYKPAKVNLGFISYMKGQLNKDRIASNRYMKLPKRNRKG

Foldseek 3Di:
DPPPPPPDALVNLLVQLVVCVVVVVLVSSLVSLVSSCVRPVPPVSSVVSNVVSVVVVVVVVVVVVVVVVVVPPPPPPPPD

pLDDT: mean 84.37, std 15.63, range [46.09, 98.06]

Secondary structure (DSSP, 8-state):
------PPPHHHHHHHHHHHHHTT-HHHHHHHHHHHHHH-TT-HHHHHHHHHHHHHHHHHHHHHHHHHHHHTS-------

Radius of gyration: 20.02 Å; chains: 1; bounding box: 49×30×64 Å